Protein AF-A0A3C0NUZ1-F1 (afdb_monomer)

Sequence (82 aa):
LGKPPKMTRDVKSVQKNLPAFDTNNIDLKEAASRVLRLPGVADKTFLITIGDRSVTGLIARDQMVGPWQVPVADVAVTCAGF

Mean predicted aligned error: 5.89 Å

pLDDT: mean 94.98, std 6.8, range [49.28, 98.56]

Solvent-accessible surface area (backbone atoms only — not comparable to full-atom values): 5839 Å² total; per-residue (Å²): 139,82,80,80,82,84,88,83,83,89,82,80,92,78,90,81,92,72,80,81,87,86,60,91,85,65,52,67,70,58,48,53,57,51,49,56,64,33,78,92,65,28,90,49,56,84,73,53,72,80,49,90,81,51,85,89,75,39,63,76,34,56,48,55,39,72,99,80,53,44,69,72,47,94,62,76,42,67,57,97,72,134

Secondary structure (DSSP, 8-state):
-PPPPPPP----------PPPP-TT--HHHHHHHHHHSTTTS--HHHHTTS-S-TTS-EEE-SEETTTTEE--S--EE-S--

Nearest PDB structures (foldseek):
  6lym-assembly1_A  TM=9.124E-01  e=2.014E-04  Salmonella enterica subsp. enterica serovar Typhimurium str. LT2

Structure (mmCIF, N/CA/C/O backbone):
data_AF-A0A3C0NUZ1-F1
#
_entry.id   AF-A0A3C0NUZ1-F1
#
loop_
_atom_site.group_PDB
_atom_site.id
_atom_site.type_symbol
_atom_site.label_atom_id
_atom_site.label_alt_id
_atom_site.label_comp_id
_atom_site.label_asym_id
_atom_site.label_entity_id
_atom_site.label_seq_id
_atom_site.pdbx_PDB_ins_code
_atom_site.Cartn_x
_atom_site.Cartn_y
_atom_site.Cartn_z
_atom_site.occupancy
_atom_site.B_iso_or_equiv
_atom_site.auth_seq_id
_atom_site.auth_comp_id
_atom_site.auth_asym_id
_atom_site.auth_atom_id
_atom_site.pdbx_PDB_model_num
ATOM 1 N N . LEU A 1 1 ? 35.937 28.657 12.763 1.00 49.28 1 LEU A N 1
ATOM 2 C CA . LEU A 1 1 ? 34.460 28.662 12.893 1.00 49.28 1 LEU A CA 1
ATOM 3 C C . LEU A 1 1 ? 34.020 27.247 13.272 1.00 49.28 1 LEU A C 1
ATOM 5 O O . LEU A 1 1 ? 34.152 26.346 12.454 1.00 49.28 1 LEU A O 1
ATOM 9 N N . GLY A 1 2 ? 33.679 27.023 14.546 1.00 79.88 2 GLY A N 1
ATOM 10 C CA . GLY A 1 2 ? 33.460 25.688 15.124 1.00 79.88 2 GLY A CA 1
ATOM 11 C C . GLY A 1 2 ? 32.029 25.176 14.944 1.00 79.88 2 GLY A C 1
ATOM 12 O O . GLY A 1 2 ? 31.088 25.965 14.916 1.00 79.88 2 GLY A O 1
ATOM 13 N N . LYS A 1 3 ? 31.867 23.853 14.815 1.00 75.25 3 LYS A N 1
ATOM 14 C CA . LYS A 1 3 ? 30.549 23.205 14.739 1.00 75.25 3 LYS A CA 1
ATOM 15 C C . LYS A 1 3 ? 29.828 23.298 16.095 1.00 75.25 3 LYS A C 1
ATOM 17 O O . LYS A 1 3 ? 30.491 23.151 17.123 1.00 75.25 3 LYS A O 1
ATOM 22 N N . PRO A 1 4 ? 28.500 23.502 16.111 1.00 85.81 4 PRO A N 1
ATOM 23 C CA . PRO A 1 4 ? 27.725 23.535 17.346 1.00 85.81 4 PRO A CA 1
ATOM 24 C C . PRO A 1 4 ? 27.785 22.186 18.090 1.00 85.81 4 PRO A C 1
ATOM 26 O O . PRO A 1 4 ? 27.964 21.139 17.456 1.00 85.81 4 PRO A O 1
ATOM 29 N N . PRO A 1 5 ? 27.651 22.195 19.430 1.00 89.00 5 PRO A N 1
ATOM 30 C CA . PRO A 1 5 ? 27.710 20.988 20.247 1.00 89.00 5 PRO A CA 1
ATOM 31 C C . PRO A 1 5 ? 26.595 19.999 19.882 1.00 89.00 5 PRO A C 1
ATOM 33 O O . PRO A 1 5 ? 25.493 20.386 19.488 1.00 89.00 5 PRO A O 1
ATOM 36 N N . LYS A 1 6 ? 26.886 18.698 20.015 1.00 88.56 6 LYS A N 1
ATOM 37 C CA . LYS A 1 6 ? 25.907 17.633 19.761 1.00 88.56 6 LYS A CA 1
ATOM 38 C C . LYS A 1 6 ? 24.776 17.704 20.790 1.00 88.56 6 LYS A C 1
ATOM 40 O O . LYS A 1 6 ? 25.027 17.809 21.985 1.00 88.56 6 LYS A O 1
ATOM 45 N N . MET A 1 7 ? 23.537 17.599 20.315 1.00 92.69 7 MET A N 1
ATOM 46 C CA . MET A 1 7 ? 22.352 17.498 21.167 1.00 92.69 7 MET A CA 1
ATOM 47 C C . MET A 1 7 ? 22.334 16.147 21.892 1.00 92.69 7 MET A C 1
ATOM 49 O O . MET A 1 7 ? 22.313 15.102 21.242 1.00 92.69 7 MET A O 1
ATOM 53 N N . THR A 1 8 ? 22.261 16.178 23.222 1.00 93.50 8 THR A N 1
ATOM 54 C CA . THR A 1 8 ? 21.943 15.007 24.048 1.00 93.50 8 THR A CA 1
ATOM 55 C C . THR A 1 8 ? 20.448 15.011 24.345 1.00 93.50 8 THR A C 1
ATOM 57 O O . THR A 1 8 ? 19.911 16.018 24.803 1.00 93.50 8 THR A O 1
ATOM 60 N N . ARG A 1 9 ? 19.765 13.896 24.068 1.00 94.25 9 ARG A N 1
ATOM 61 C CA . ARG A 1 9 ? 18.359 13.691 24.435 1.00 94.25 9 ARG A CA 1
ATOM 62 C C . ARG A 1 9 ? 18.293 12.707 25.595 1.00 94.25 9 ARG A C 1
ATOM 64 O O . ARG A 1 9 ? 18.624 11.543 25.408 1.00 94.25 9 ARG A O 1
ATOM 71 N N . ASP A 1 10 ? 17.855 13.182 26.753 1.00 93.56 10 ASP A N 1
ATOM 72 C CA . ASP A 1 10 ? 17.461 12.330 27.875 1.00 93.56 10 ASP A CA 1
ATOM 73 C C . ASP A 1 10 ? 15.938 12.154 27.828 1.00 93.56 10 ASP A C 1
ATOM 75 O O . ASP A 1 10 ? 15.185 13.120 27.964 1.00 93.56 10 ASP A O 1
ATOM 79 N N . VAL A 1 11 ? 15.483 10.939 27.522 1.00 95.56 11 VAL A N 1
ATOM 80 C CA . VAL A 1 11 ? 14.064 10.612 27.328 1.00 95.56 11 VAL A CA 1
ATOM 81 C C . VAL A 1 11 ? 13.729 9.290 28.003 1.00 95.56 11 VAL A C 1
ATOM 83 O O . VAL A 1 11 ? 14.558 8.385 28.084 1.00 95.56 11 VAL A O 1
ATOM 86 N N . LYS A 1 12 ? 12.478 9.157 28.453 1.00 95.75 12 LYS A N 1
ATOM 87 C CA . LYS A 1 12 ? 11.954 7.937 29.078 1.00 95.75 12 LYS A CA 1
ATOM 88 C C . LYS A 1 12 ? 10.809 7.365 28.252 1.00 95.75 12 LYS A C 1
ATOM 90 O O . LYS A 1 12 ? 9.986 8.111 27.726 1.00 95.75 12 LYS A O 1
ATOM 95 N N . SER A 1 13 ? 10.757 6.037 28.160 1.00 94.38 13 SER A N 1
ATOM 96 C CA . SER A 1 13 ? 9.630 5.334 27.546 1.00 94.38 13 SER A CA 1
ATOM 97 C C . SER A 1 13 ? 8.401 5.408 28.451 1.00 94.38 13 SER A C 1
ATOM 99 O O . SER A 1 13 ? 8.520 5.324 29.673 1.00 94.38 13 SER A O 1
ATOM 101 N N . VAL A 1 14 ? 7.221 5.547 27.849 1.00 96.12 14 VAL A N 1
ATOM 102 C CA . VAL A 1 14 ? 5.935 5.585 28.552 1.00 96.12 14 VAL A CA 1
ATOM 103 C C . VAL A 1 14 ? 5.057 4.465 28.014 1.00 96.12 14 VAL A C 1
ATOM 105 O O . VAL A 1 14 ? 4.866 4.355 26.801 1.00 96.12 14 VAL A O 1
ATOM 108 N N . GLN A 1 15 ? 4.500 3.650 28.911 1.00 95.31 15 GLN A N 1
ATOM 109 C CA . GLN A 1 15 ? 3.505 2.652 28.531 1.00 95.31 15 GLN A CA 1
ATOM 110 C C . GLN A 1 15 ? 2.123 3.289 28.400 1.00 95.31 15 GLN A C 1
ATOM 112 O O . GLN A 1 15 ? 1.689 4.053 29.260 1.00 95.31 15 GLN A O 1
ATOM 117 N N . LYS A 1 16 ? 1.429 2.961 27.309 1.00 94.19 16 LYS A N 1
ATOM 118 C CA . LYS A 1 16 ? 0.056 3.401 27.062 1.00 94.19 16 LYS A CA 1
ATOM 119 C C . LYS A 1 16 ? -0.902 2.301 27.504 1.00 94.19 16 LYS A C 1
ATOM 121 O O . LYS A 1 16 ? -0.773 1.173 27.042 1.00 94.19 16 LYS A O 1
ATOM 126 N N . ASN A 1 17 ? -1.875 2.643 28.345 1.00 94.06 17 ASN A N 1
ATOM 127 C CA . ASN A 1 17 ? -3.016 1.772 28.610 1.00 94.06 17 ASN A CA 1
ATOM 128 C C . ASN A 1 17 ? -4.097 2.065 27.562 1.00 94.06 17 ASN A C 1
ATOM 130 O O . ASN A 1 17 ? -4.688 3.145 27.577 1.00 94.06 17 ASN A O 1
ATOM 134 N N . LEU A 1 18 ? -4.293 1.149 26.614 1.00 94.50 18 LEU A N 1
ATOM 135 C CA . LEU A 1 18 ? -5.268 1.289 25.533 1.00 94.50 18 LEU A CA 1
ATOM 136 C C . LEU A 1 18 ? -6.454 0.354 25.799 1.00 94.50 18 LEU A C 1
ATOM 138 O O . LEU A 1 18 ? -6.235 -0.774 26.242 1.00 94.50 18 LEU A O 1
ATOM 142 N N . PRO A 1 19 ? -7.697 0.790 25.531 1.00 93.31 19 PRO A N 1
ATOM 143 C CA . PRO A 1 19 ? -8.849 -0.094 25.638 1.00 93.31 19 PRO A CA 1
ATOM 144 C C . PRO A 1 19 ? -8.746 -1.242 24.626 1.00 93.31 19 PRO A C 1
ATOM 146 O O . PRO A 1 19 ? -8.135 -1.101 23.563 1.00 93.31 19 PRO A O 1
ATOM 149 N N . ALA A 1 20 ? -9.375 -2.372 24.951 1.00 93.25 20 ALA A N 1
ATOM 150 C CA . ALA A 1 20 ? -9.531 -3.468 24.005 1.00 93.25 20 ALA A CA 1
ATOM 151 C C . ALA A 1 20 ? -10.354 -3.012 22.789 1.00 93.25 20 ALA A C 1
ATOM 153 O O . ALA A 1 20 ? -11.249 -2.173 22.904 1.00 93.25 20 ALA A O 1
ATOM 154 N N . PHE A 1 21 ? -10.045 -3.570 21.621 1.00 93.62 21 PHE A N 1
ATOM 155 C CA . PHE A 1 21 ? -10.796 -3.292 20.404 1.00 93.62 21 PHE A CA 1
ATOM 156 C C . PHE A 1 21 ? -12.176 -3.956 20.472 1.00 93.62 21 PHE A C 1
ATOM 158 O O . PHE A 1 21 ? -12.269 -5.180 20.569 1.00 93.62 21 PHE A O 1
ATOM 165 N N . ASP A 1 22 ? -13.238 -3.150 20.434 1.00 94.19 22 ASP A N 1
ATOM 166 C CA . ASP A 1 22 ? -14.617 -3.638 20.452 1.00 94.19 22 ASP A CA 1
ATOM 167 C C . ASP A 1 22 ? -15.086 -4.006 19.039 1.00 94.19 22 ASP A C 1
ATOM 169 O O . ASP A 1 22 ? -14.980 -3.215 18.101 1.00 94.19 22 ASP A O 1
ATOM 173 N N . THR A 1 23 ? -15.618 -5.218 18.901 1.00 94.06 23 THR A N 1
ATOM 174 C CA . THR A 1 23 ? -16.075 -5.790 17.627 1.00 94.06 23 THR A CA 1
ATOM 175 C C . THR A 1 23 ? -17.581 -6.031 17.577 1.00 94.06 23 THR A C 1
ATOM 177 O O . THR A 1 23 ? -18.097 -6.366 16.512 1.00 94.06 23 THR A O 1
ATOM 180 N N . ASN A 1 24 ? -18.304 -5.819 18.683 1.00 93.25 24 ASN A N 1
ATOM 181 C CA . ASN A 1 24 ? -19.700 -6.246 18.825 1.00 93.25 24 ASN A CA 1
ATOM 182 C C . ASN A 1 24 ? -20.654 -5.616 17.792 1.00 93.25 24 ASN A C 1
ATOM 184 O O . ASN A 1 24 ? -21.631 -6.247 17.406 1.00 93.25 24 ASN A O 1
ATOM 188 N N . ASN A 1 25 ? -20.356 -4.402 17.316 1.00 92.50 25 ASN A N 1
ATOM 189 C CA . ASN A 1 25 ? -21.192 -3.649 16.370 1.00 92.50 25 ASN A CA 1
ATOM 190 C C . ASN A 1 25 ? -20.561 -3.498 14.973 1.00 92.50 25 ASN A C 1
ATOM 192 O O . ASN A 1 25 ? -20.881 -2.553 14.250 1.00 92.50 25 ASN A O 1
ATOM 196 N N . ILE A 1 26 ? -19.636 -4.380 14.587 1.00 95.44 26 ILE A N 1
ATOM 197 C CA . ILE A 1 26 ? -19.004 -4.323 13.264 1.00 95.44 26 ILE A CA 1
ATOM 198 C C . ILE A 1 26 ? -19.786 -5.192 12.277 1.00 95.44 26 ILE A C 1
ATOM 200 O O . ILE A 1 26 ? -19.713 -6.418 12.323 1.00 95.44 26 ILE A O 1
ATOM 204 N N . ASP A 1 27 ? -20.474 -4.557 11.326 1.00 96.44 27 ASP A N 1
ATOM 205 C CA . ASP A 1 27 ? -20.958 -5.250 10.131 1.00 96.44 27 ASP A CA 1
ATOM 206 C C . ASP A 1 27 ? -19.799 -5.479 9.148 1.00 96.44 27 ASP A C 1
ATOM 208 O O . ASP A 1 27 ? -19.077 -4.548 8.784 1.00 96.44 27 ASP A O 1
ATOM 212 N N . LEU A 1 28 ? -19.615 -6.720 8.690 1.00 96.12 28 LEU A N 1
ATOM 213 C CA . LEU A 1 28 ? -18.483 -7.084 7.828 1.00 96.12 28 LEU A CA 1
ATOM 214 C C . LEU A 1 28 ? -18.537 -6.398 6.460 1.00 96.12 28 LEU A C 1
ATOM 216 O O . LEU A 1 28 ? -17.497 -6.013 5.920 1.00 96.12 28 LEU A O 1
ATOM 220 N N . LYS A 1 29 ? -19.735 -6.235 5.891 1.00 97.56 29 LYS A N 1
ATOM 221 C CA . LYS A 1 29 ? -19.900 -5.613 4.573 1.00 97.56 29 LYS A CA 1
ATOM 222 C C . LYS A 1 29 ? -19.597 -4.119 4.649 1.00 97.56 29 LYS A C 1
ATOM 224 O O . LYS A 1 29 ? -18.888 -3.583 3.793 1.00 97.56 29 LYS A O 1
ATOM 229 N N . GLU A 1 30 ? -20.083 -3.460 5.693 1.00 97.06 30 GLU A N 1
ATOM 230 C CA . GLU A 1 30 ? -19.752 -2.075 5.986 1.00 97.06 30 GLU A CA 1
ATOM 231 C C . GLU A 1 30 ? -18.254 -1.902 6.267 1.00 97.06 30 GLU A C 1
ATOM 233 O O . GLU A 1 30 ? -17.622 -1.012 5.693 1.00 97.06 30 GLU A O 1
ATOM 238 N N . ALA A 1 31 ? -17.664 -2.769 7.090 1.00 97.31 31 ALA A N 1
ATOM 239 C CA . ALA A 1 31 ? -16.244 -2.728 7.416 1.00 97.31 31 ALA A CA 1
ATOM 240 C C . ALA A 1 31 ? -15.376 -2.841 6.159 1.00 97.31 31 ALA A C 1
ATOM 242 O O . ALA A 1 31 ? -14.505 -1.997 5.948 1.00 97.31 31 ALA A O 1
ATOM 243 N N . ALA A 1 32 ? -15.659 -3.804 5.276 1.00 98.06 32 ALA A N 1
ATOM 244 C CA . ALA A 1 32 ? -14.965 -3.932 3.998 1.00 98.06 32 ALA A CA 1
ATOM 245 C C . ALA A 1 32 ? -15.119 -2.663 3.142 1.00 98.06 32 ALA A C 1
ATOM 247 O O . ALA A 1 32 ? -14.132 -2.150 2.611 1.00 98.06 32 ALA A O 1
ATOM 248 N N . SER A 1 33 ? -16.329 -2.093 3.069 1.00 98.12 33 SER A N 1
ATOM 249 C CA . SER A 1 33 ? -16.553 -0.837 2.345 1.00 98.12 33 SER A CA 1
ATOM 250 C C . SER A 1 33 ? -15.779 0.341 2.945 1.00 98.12 33 SER A C 1
ATOM 252 O O . SER A 1 33 ? -15.343 1.211 2.190 1.00 98.12 33 SER A O 1
ATOM 254 N N . ARG A 1 34 ? -15.632 0.415 4.271 1.00 97.69 34 ARG A N 1
ATOM 255 C CA . ARG A 1 34 ? -14.867 1.471 4.951 1.00 97.69 34 ARG A CA 1
ATOM 256 C C . ARG A 1 34 ? -13.369 1.293 4.715 1.00 97.69 34 ARG A C 1
ATOM 258 O O . ARG A 1 34 ? -12.697 2.254 4.350 1.00 97.69 34 ARG A O 1
ATOM 265 N N . VAL A 1 35 ? -12.866 0.068 4.860 1.00 98.06 35 VAL A N 1
ATOM 266 C CA . VAL A 1 35 ? -11.450 -0.272 4.665 1.00 98.06 35 VAL A CA 1
ATOM 267 C C . VAL A 1 35 ? -11.012 0.021 3.231 1.00 98.06 35 VAL A C 1
ATOM 269 O O . VAL A 1 35 ? -10.008 0.696 3.043 1.00 98.06 35 VAL A O 1
ATOM 272 N N . LEU A 1 36 ? -11.790 -0.375 2.219 1.00 98.25 36 LEU A N 1
ATOM 273 C CA . LEU A 1 36 ? -11.447 -0.117 0.813 1.00 98.25 36 LEU A CA 1
ATOM 274 C C . LEU A 1 36 ? -11.499 1.371 0.422 1.00 98.25 36 LEU A C 1
ATOM 276 O O . LEU A 1 36 ? -10.898 1.762 -0.575 1.00 98.25 36 LEU A O 1
ATOM 280 N N . ARG A 1 37 ? -12.189 2.213 1.203 1.00 97.81 37 ARG A N 1
ATOM 281 C CA . ARG A 1 37 ? -12.231 3.67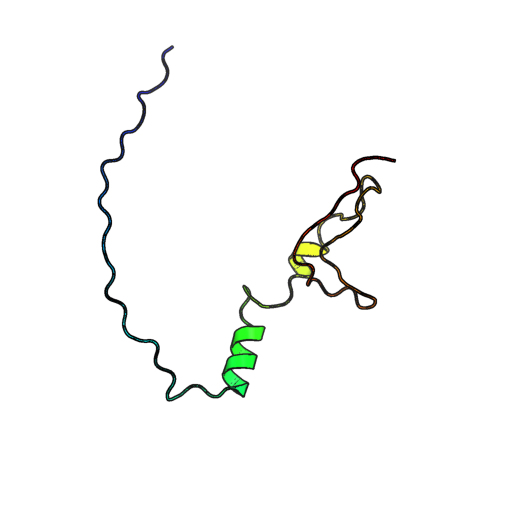6 1.014 1.00 97.81 37 ARG A CA 1
ATOM 282 C C . ARG A 1 37 ? -11.166 4.420 1.817 1.00 97.81 37 ARG A C 1
ATOM 284 O O . ARG A 1 37 ? -10.960 5.608 1.584 1.00 97.81 37 ARG A O 1
ATOM 291 N N . LEU A 1 38 ? -10.502 3.757 2.763 1.00 98.50 38 LEU A N 1
ATOM 292 C CA . LEU A 1 38 ? -9.434 4.362 3.546 1.00 98.50 38 LEU A CA 1
ATOM 293 C C . LEU A 1 38 ? -8.260 4.689 2.610 1.00 98.50 38 LEU A C 1
ATOM 295 O O . LEU A 1 38 ? -7.722 3.763 2.004 1.00 98.50 38 LEU A O 1
ATOM 299 N N . PRO A 1 39 ? -7.786 5.946 2.517 1.00 98.25 39 PRO A N 1
ATOM 300 C CA . PRO A 1 39 ? -6.722 6.311 1.579 1.00 98.25 39 PRO A CA 1
ATOM 301 C C . PRO A 1 39 ? -5.435 5.492 1.728 1.00 98.25 39 PRO A C 1
ATOM 303 O O . PRO A 1 39 ? -4.755 5.250 0.738 1.00 98.25 39 PRO A O 1
ATOM 306 N N . GLY A 1 40 ? -5.119 5.007 2.936 1.00 98.12 40 GLY A N 1
ATOM 307 C CA . GLY A 1 40 ? -3.989 4.101 3.172 1.00 98.12 40 GLY A CA 1
ATOM 308 C C . GLY A 1 40 ? -4.106 2.760 2.435 1.00 98.12 40 GLY A C 1
ATOM 309 O O . GLY A 1 40 ? -3.099 2.233 1.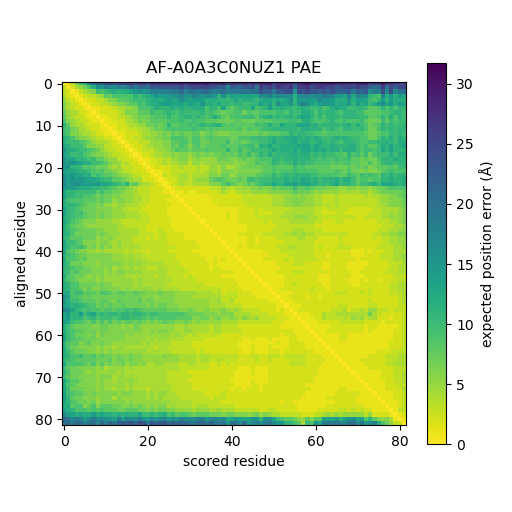977 1.00 98.12 40 GLY A O 1
ATOM 310 N N . VAL A 1 41 ? -5.327 2.269 2.212 1.00 98.44 41 VAL A N 1
ATOM 311 C CA . VAL A 1 41 ? -5.627 0.969 1.584 1.00 98.44 41 VAL A CA 1
ATOM 312 C C . VAL A 1 41 ? -6.078 1.112 0.131 1.00 98.44 41 VAL A C 1
ATOM 314 O O . VAL A 1 41 ? -5.723 0.279 -0.692 1.00 98.44 41 VAL A O 1
ATOM 317 N N . ALA A 1 42 ? -6.825 2.172 -0.186 1.00 98.38 42 ALA A N 1
ATOM 318 C CA . ALA A 1 42 ? -7.421 2.406 -1.499 1.00 98.38 42 ALA A CA 1
ATOM 319 C C . ALA A 1 42 ? -6.394 2.425 -2.648 1.00 98.38 42 ALA A C 1
ATOM 321 O O . ALA A 1 42 ? -5.188 2.548 -2.432 1.00 98.38 42 ALA A O 1
ATOM 322 N N . ASP A 1 43 ? -6.885 2.354 -3.881 1.00 98.00 43 ASP A N 1
ATOM 323 C CA . ASP A 1 43 ? -6.060 2.403 -5.086 1.00 98.00 43 ASP A CA 1
ATOM 324 C C . ASP A 1 43 ? -5.133 3.641 -5.133 1.00 98.00 43 ASP A C 1
ATOM 326 O O . ASP A 1 43 ? -5.494 4.741 -4.701 1.00 98.00 43 ASP A O 1
ATOM 330 N N . LYS A 1 44 ? -3.904 3.444 -5.627 1.00 98.38 44 LYS A N 1
ATOM 331 C CA . LYS A 1 44 ? -2.838 4.460 -5.641 1.00 98.38 44 LYS A CA 1
ATOM 332 C C . LYS A 1 44 ? -2.470 4.945 -7.046 1.00 98.38 44 LYS A C 1
ATOM 334 O O . LYS A 1 44 ? -1.432 5.594 -7.192 1.00 98.38 44 LYS A O 1
ATOM 339 N N . THR A 1 45 ? -3.292 4.698 -8.071 1.00 98.25 45 THR A N 1
ATOM 340 C CA . THR A 1 45 ? -3.028 5.121 -9.458 1.00 98.25 45 THR A CA 1
ATOM 341 C C . THR A 1 45 ? -2.648 6.601 -9.537 1.00 98.25 45 THR A C 1
ATOM 343 O O . THR A 1 45 ? -1.665 6.925 -10.198 1.00 98.25 45 THR A O 1
ATOM 346 N N . PHE A 1 46 ? -3.324 7.484 -8.788 1.00 97.75 46 PHE A N 1
ATOM 347 C CA . PHE A 1 46 ? -3.048 8.930 -8.804 1.00 97.75 46 PHE A CA 1
ATOM 348 C C . PHE A 1 46 ? -1.623 9.316 -8.361 1.00 97.75 46 PHE A C 1
ATOM 350 O O . PHE A 1 46 ? -1.127 10.363 -8.768 1.00 97.75 46 PHE A O 1
ATOM 357 N N . LEU A 1 47 ? -0.958 8.489 -7.545 1.00 98.31 47 LEU A N 1
ATOM 358 C CA . LEU A 1 47 ? 0.439 8.689 -7.138 1.00 98.31 47 LEU A CA 1
ATOM 359 C C . LEU A 1 47 ? 1.427 8.052 -8.119 1.00 98.31 47 LEU A C 1
ATOM 361 O O . LEU A 1 47 ? 2.578 8.470 -8.193 1.00 98.31 47 LEU A O 1
A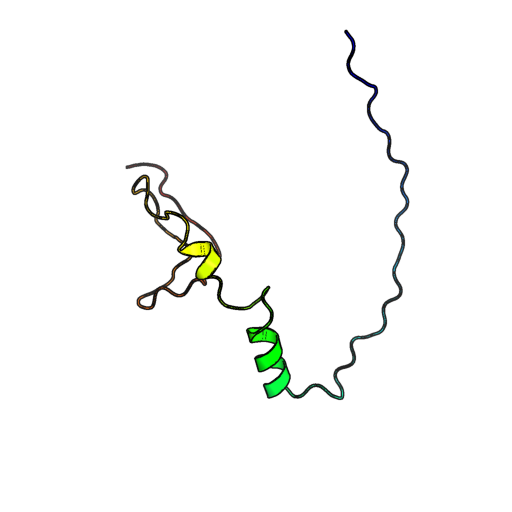TOM 365 N N . ILE A 1 48 ? 0.997 7.017 -8.838 1.00 97.94 48 ILE A N 1
ATOM 366 C CA . ILE A 1 48 ? 1.880 6.152 -9.625 1.00 97.94 48 ILE A CA 1
ATOM 367 C C . ILE A 1 48 ? 1.994 6.648 -11.064 1.00 97.94 48 ILE A C 1
ATOM 369 O O . ILE A 1 48 ? 3.092 6.674 -11.617 1.00 97.94 48 ILE A O 1
ATOM 373 N N . THR A 1 49 ? 0.886 7.066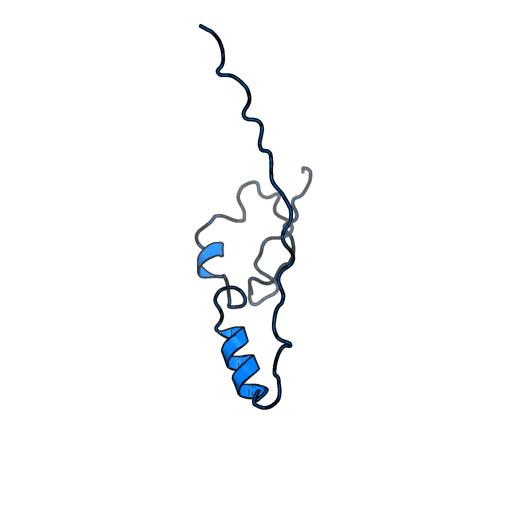 -11.681 1.00 97.88 49 THR A N 1
ATOM 374 C CA . THR A 1 49 ? 0.865 7.429 -13.108 1.00 97.88 49 THR A CA 1
ATOM 375 C C . THR A 1 49 ? 1.454 8.798 -13.407 1.00 97.88 49 THR A C 1
ATOM 377 O O . THR A 1 49 ? 1.750 9.083 -14.561 1.00 97.88 49 THR A O 1
ATOM 380 N N . ILE A 1 50 ? 1.629 9.639 -12.389 1.00 98.19 50 ILE A N 1
ATOM 381 C CA . ILE A 1 50 ? 2.221 10.975 -12.531 1.00 98.19 50 ILE A CA 1
ATOM 382 C C . ILE A 1 50 ? 3.748 10.941 -12.700 1.00 98.19 50 ILE A C 1
ATOM 384 O O . ILE A 1 50 ? 4.329 11.936 -13.122 1.00 98.19 50 ILE A O 1
ATOM 388 N N . GLY A 1 51 ? 4.395 9.819 -12.364 1.00 97.50 51 GLY A N 1
ATOM 389 C CA . GLY A 1 51 ? 5.834 9.614 -12.514 1.00 97.50 51 GLY A CA 1
ATOM 390 C C . GLY A 1 51 ? 6.163 8.639 -13.642 1.00 97.50 51 GLY A C 1
ATOM 391 O O . GLY A 1 51 ? 5.422 7.681 -13.884 1.00 97.50 51 GLY A O 1
ATOM 392 N N . ASP A 1 52 ? 7.296 8.868 -14.308 1.00 97.88 52 ASP A N 1
ATOM 393 C CA . ASP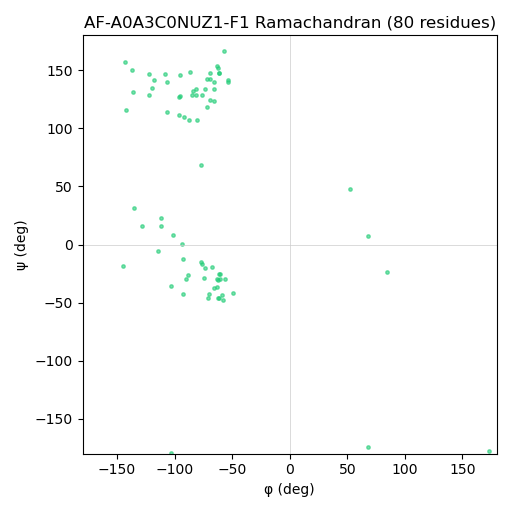 A 1 52 ? 7.847 7.914 -15.269 1.00 97.88 52 ASP A CA 1
ATOM 394 C C . ASP A 1 52 ? 8.281 6.615 -14.565 1.00 97.88 52 ASP A C 1
ATOM 396 O O . ASP A 1 52 ? 8.817 6.640 -13.455 1.00 97.88 52 ASP A O 1
ATOM 400 N N . ARG A 1 53 ? 8.019 5.474 -15.214 1.00 97.06 53 ARG A N 1
ATOM 401 C CA . ARG A 1 53 ? 8.329 4.123 -14.713 1.00 97.06 53 ARG A CA 1
ATOM 402 C C . ARG A 1 53 ? 8.948 3.240 -15.795 1.00 97.06 53 ARG A C 1
ATOM 404 O O . ARG A 1 53 ? 8.707 2.036 -15.830 1.00 97.06 53 ARG A O 1
ATOM 411 N N . SER A 1 54 ? 9.701 3.832 -16.716 1.00 95.44 54 SER A N 1
ATOM 412 C CA . SER A 1 54 ? 10.309 3.089 -17.829 1.00 95.44 54 SER A CA 1
ATOM 413 C C . SER A 1 54 ? 11.681 3.605 -18.250 1.00 95.44 54 SER A C 1
ATOM 415 O O . SER A 1 54 ? 12.448 2.870 -18.877 1.00 95.44 54 SER A O 1
ATOM 417 N N . VAL A 1 55 ? 12.024 4.841 -17.878 1.00 94.00 55 VAL A N 1
ATOM 418 C CA . VAL A 1 55 ? 13.317 5.455 -18.159 1.00 94.00 55 VAL A CA 1
ATOM 419 C C . VAL A 1 55 ? 14.436 4.540 -17.661 1.00 94.00 55 VAL A C 1
ATOM 421 O O . VAL A 1 55 ? 14.319 3.924 -16.604 1.00 94.00 55 VAL A O 1
ATOM 424 N N . THR A 1 56 ? 15.509 4.439 -18.453 1.00 94.88 56 THR A N 1
ATOM 425 C CA . THR A 1 56 ? 16.614 3.449 -18.408 1.00 94.88 56 THR A CA 1
ATOM 426 C C . THR A 1 56 ? 16.370 2.122 -19.128 1.00 94.88 56 THR A C 1
ATOM 428 O O . THR A 1 56 ? 17.346 1.491 -19.517 1.00 94.88 56 THR A O 1
ATOM 431 N N . GLY A 1 57 ? 15.124 1.686 -19.343 1.00 95.38 57 GLY A N 1
ATOM 432 C CA . GLY A 1 57 ? 14.842 0.389 -19.978 1.00 95.38 57 GLY A CA 1
ATOM 433 C C . GLY A 1 57 ? 15.236 -0.837 -19.138 1.00 95.38 57 GLY A C 1
ATOM 434 O O . GLY A 1 57 ? 15.151 -1.960 -19.623 1.00 95.38 57 GLY A O 1
ATOM 435 N N . LEU A 1 58 ? 15.646 -0.636 -17.880 1.00 97.50 58 LEU A N 1
ATOM 436 C CA . LEU A 1 58 ? 16.062 -1.693 -16.950 1.00 97.50 58 LEU A CA 1
ATOM 437 C C . LEU A 1 58 ? 14.966 -2.058 -15.936 1.00 97.50 58 LEU A C 1
ATOM 439 O O . LEU A 1 58 ? 15.226 -2.798 -14.989 1.00 97.50 58 LEU A O 1
ATOM 443 N N . ILE A 1 59 ? 13.74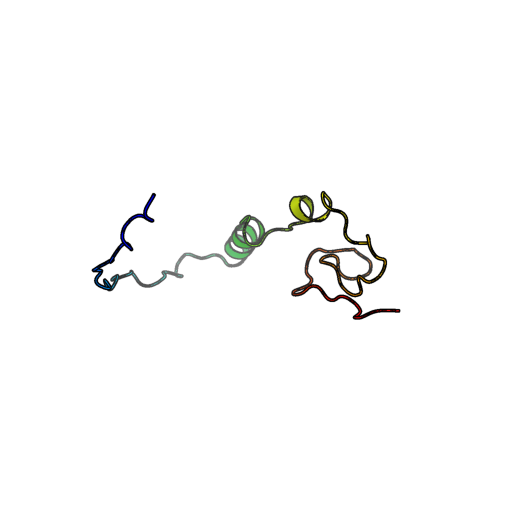9 -1.528 -16.091 1.00 97.06 59 ILE A N 1
ATOM 444 C CA . ILE A 1 59 ? 12.644 -1.776 -15.159 1.00 97.06 59 ILE A CA 1
ATOM 445 C C . ILE A 1 59 ? 12.003 -3.127 -15.481 1.00 97.06 59 ILE A C 1
ATOM 447 O O . ILE A 1 59 ? 11.295 -3.269 -16.473 1.00 97.06 59 ILE A O 1
ATOM 451 N N . ALA A 1 60 ? 12.249 -4.116 -14.621 1.00 97.12 60 ALA A N 1
ATOM 452 C CA . ALA A 1 60 ? 11.668 -5.453 -14.731 1.00 97.12 60 ALA A CA 1
ATOM 453 C C . ALA A 1 60 ? 10.327 -5.565 -13.984 1.00 97.12 60 ALA A C 1
ATOM 455 O O . ALA A 1 60 ? 9.457 -6.348 -14.371 1.00 97.12 60 ALA A O 1
ATOM 456 N N . ARG A 1 61 ? 10.143 -4.784 -12.908 1.00 97.69 61 ARG A N 1
ATOM 457 C CA . ARG A 1 61 ? 8.900 -4.738 -12.128 1.00 97.69 61 ARG A CA 1
ATOM 458 C C . ARG A 1 61 ? 8.596 -3.317 -11.662 1.00 97.69 61 ARG A C 1
ATOM 460 O O . ARG A 1 61 ? 9.332 -2.776 -10.838 1.00 97.69 61 ARG A O 1
ATOM 467 N N . ASP A 1 62 ? 7.492 -2.759 -12.154 1.00 98.19 62 ASP A N 1
ATOM 468 C CA . ASP A 1 62 ? 6.875 -1.544 -11.624 1.00 98.19 62 ASP A CA 1
ATOM 469 C C . ASP A 1 62 ? 5.634 -1.876 -10.774 1.00 98.19 62 ASP A C 1
ATOM 471 O O . ASP A 1 62 ? 5.262 -3.039 -10.578 1.00 98.19 62 ASP A O 1
ATOM 475 N N . GLN A 1 63 ? 4.996 -0.830 -10.252 1.00 98.50 63 GLN A N 1
ATOM 476 C CA . GLN A 1 63 ? 3.831 -0.928 -9.379 1.00 98.50 63 GLN A CA 1
ATOM 477 C C . GLN A 1 63 ? 2.614 -1.562 -10.081 1.00 98.50 63 GLN A C 1
ATOM 479 O O . GLN A 1 63 ? 1.796 -2.191 -9.408 1.00 98.50 63 GLN A O 1
ATOM 484 N N . MET A 1 64 ? 2.481 -1.409 -11.407 1.00 98.38 64 MET A N 1
ATOM 485 C CA . MET A 1 64 ? 1.325 -1.864 -12.190 1.00 98.38 64 MET A CA 1
ATOM 486 C C . MET A 1 64 ? 1.425 -3.364 -12.515 1.00 98.38 64 MET A C 1
ATOM 488 O O . MET A 1 64 ? 2.450 -3.855 -12.992 1.00 98.38 64 MET A O 1
ATOM 492 N N . VAL A 1 65 ? 0.375 -4.136 -12.226 1.00 98.56 65 VAL A N 1
ATOM 493 C CA . VAL A 1 65 ? 0.396 -5.609 -12.297 1.00 98.56 65 VAL A CA 1
ATOM 494 C C . VAL A 1 65 ? -0.619 -6.148 -13.294 1.00 98.56 65 VAL A C 1
ATOM 496 O O . VAL A 1 65 ? -1.797 -5.786 -13.266 1.00 98.56 65 VAL A O 1
ATOM 499 N N . GLY A 1 66 ? -0.157 -7.105 -14.103 1.00 97.75 66 GLY A N 1
ATOM 500 C CA . GLY A 1 66 ? -0.991 -7.923 -14.974 1.00 97.75 66 GLY A CA 1
ATOM 501 C C 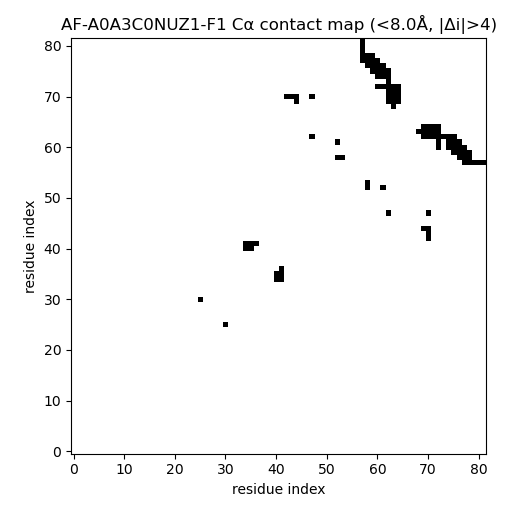. GLY A 1 66 ? -1.645 -7.149 -16.124 1.00 97.75 66 GLY A C 1
ATOM 502 O O . GLY A 1 66 ? -1.394 -5.963 -16.310 1.00 97.75 66 GLY A O 1
ATOM 503 N N . PRO A 1 67 ? -2.523 -7.811 -16.895 1.00 98.25 67 PRO A N 1
ATOM 504 C CA . PRO A 1 67 ? -3.131 -7.217 -18.089 1.00 98.25 67 PRO A CA 1
ATOM 505 C C . PRO A 1 67 ? -3.962 -5.953 -17.821 1.00 98.25 67 PRO A C 1
ATOM 507 O O . PRO A 1 67 ? -4.118 -5.121 -18.707 1.00 98.25 67 PRO A O 1
ATOM 510 N N . TRP A 1 68 ? -4.487 -5.805 -16.602 1.00 98.19 68 TRP A N 1
ATOM 511 C CA . TRP A 1 68 ? -5.308 -4.661 -16.191 1.00 98.19 68 TRP A CA 1
ATOM 512 C C . TRP A 1 68 ? -4.512 -3.533 -15.534 1.00 98.19 68 TRP A C 1
ATOM 514 O O . TRP A 1 68 ? -5.109 -2.528 -15.158 1.00 98.19 68 TRP A O 1
ATOM 524 N N . GLN A 1 69 ? -3.189 -3.683 -15.401 1.00 98.25 69 GLN A N 1
ATOM 525 C CA . GLN A 1 69 ? -2.300 -2.651 -14.871 1.00 98.25 69 GLN A CA 1
ATOM 526 C C . GLN A 1 69 ? -2.763 -2.109 -13.504 1.00 98.25 69 GLN A C 1
ATOM 528 O O . GLN A 1 69 ? -2.825 -0.903 -13.287 1.00 98.25 69 GLN A O 1
ATOM 533 N N . VAL A 1 70 ? -3.097 -3.002 -12.568 1.00 98.38 70 VAL A N 1
ATOM 534 C CA . VAL A 1 70 ? -3.570 -2.618 -11.225 1.00 98.38 70 VAL A CA 1
ATOM 535 C C . VAL A 1 70 ? -2.360 -2.347 -10.313 1.00 98.38 70 VAL A C 1
ATOM 537 O O . VAL A 1 70 ? -1.447 -3.177 -10.297 1.00 98.38 70 VAL A O 1
ATOM 540 N N . PRO A 1 71 ? -2.302 -1.230 -9.559 1.00 98.06 71 PRO A N 1
ATOM 541 C CA . PRO A 1 71 ? -1.131 -0.839 -8.768 1.00 98.06 71 PRO A CA 1
ATOM 542 C C . PRO A 1 71 ? -0.981 -1.637 -7.458 1.00 98.06 71 PRO A C 1
ATOM 544 O O . PRO A 1 71 ? -1.169 -1.102 -6.365 1.00 98.06 71 PRO A O 1
ATOM 547 N N . VAL A 1 72 ? -0.668 -2.930 -7.560 1.00 98.31 72 VAL A N 1
ATOM 548 C CA . VAL A 1 72 ? -0.627 -3.870 -6.419 1.00 98.31 72 VAL A CA 1
ATOM 549 C C . VAL A 1 72 ? 0.677 -4.667 -6.310 1.00 98.31 72 VAL A C 1
ATOM 551 O O . VAL A 1 72 ? 0.712 -5.678 -5.618 1.00 98.31 72 VAL A O 1
ATOM 554 N N . ALA A 1 73 ? 1.756 -4.266 -6.992 1.00 98.50 73 ALA A N 1
ATOM 555 C CA . ALA A 1 73 ? 3.054 -4.908 -6.771 1.00 98.50 73 ALA A CA 1
ATOM 556 C C . ALA A 1 73 ? 3.662 -4.488 -5.428 1.00 98.50 73 ALA A C 1
ATOM 558 O O . ALA A 1 73 ? 3.737 -3.300 -5.118 1.00 98.50 73 ALA A O 1
ATOM 559 N N . ASP A 1 74 ? 4.158 -5.473 -4.678 1.00 98.44 74 ASP A N 1
ATOM 560 C CA . ASP A 1 74 ? 4.732 -5.261 -3.345 1.00 98.44 74 ASP A CA 1
ATOM 561 C C . ASP A 1 74 ? 6.123 -4.612 -3.375 1.00 98.44 74 ASP A C 1
ATOM 563 O O . ASP A 1 74 ? 6.521 -3.928 -2.433 1.00 98.44 74 ASP A O 1
ATOM 567 N N . VAL A 1 75 ? 6.885 -4.836 -4.451 1.00 98.38 75 VAL A N 1
ATOM 568 C CA . VAL A 1 75 ? 8.270 -4.367 -4.599 1.00 98.38 75 VAL A CA 1
ATOM 569 C C . VAL A 1 75 ? 8.575 -3.946 -6.036 1.00 98.38 75 VAL A C 1
ATOM 571 O O . VAL A 1 75 ? 7.950 -4.422 -6.985 1.00 98.38 75 VAL A O 1
ATOM 574 N N . ALA A 1 76 ? 9.585 -3.087 -6.191 1.00 98.06 76 ALA A N 1
ATOM 575 C CA . ALA A 1 76 ? 10.180 -2.745 -7.481 1.00 98.06 76 ALA A CA 1
ATOM 576 C C . ALA A 1 76 ? 11.422 -3.609 -7.755 1.00 98.06 76 ALA A C 1
ATOM 578 O O . ALA A 1 76 ? 12.168 -3.936 -6.831 1.00 98.06 76 ALA A O 1
ATOM 579 N N . VAL A 1 77 ? 11.659 -3.954 -9.023 1.00 98.19 77 VAL A N 1
ATOM 580 C CA . VAL A 1 77 ? 12.816 -4.759 -9.455 1.00 98.19 77 VAL A CA 1
ATOM 581 C C . VAL A 1 77 ? 13.428 -4.147 -10.709 1.00 98.19 77 VAL A C 1
ATOM 583 O O . VAL A 1 77 ? 12.721 -3.871 -11.682 1.00 98.19 77 VAL A O 1
ATOM 586 N N . THR A 1 78 ? 14.749 -3.979 -10.702 1.00 98.06 78 THR A N 1
ATOM 587 C CA . THR A 1 78 ? 15.530 -3.502 -11.849 1.00 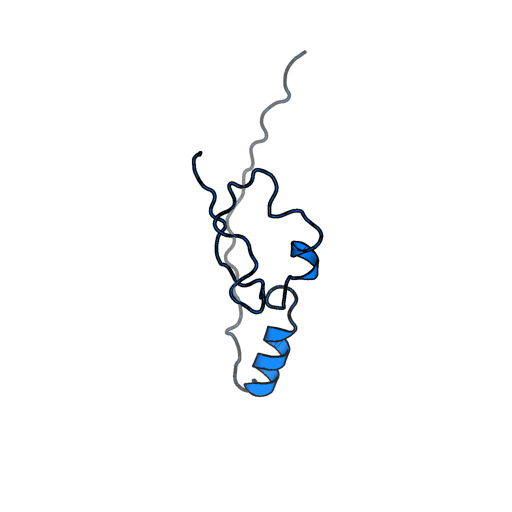98.06 78 THR A CA 1
ATOM 588 C C . THR A 1 78 ? 16.609 -4.506 -12.236 1.00 98.06 78 THR A C 1
ATOM 590 O O . THR A 1 78 ? 17.184 -5.176 -11.376 1.00 98.06 78 THR A O 1
ATOM 593 N N . CYS A 1 79 ? 16.912 -4.590 -13.528 1.00 97.75 79 CYS A N 1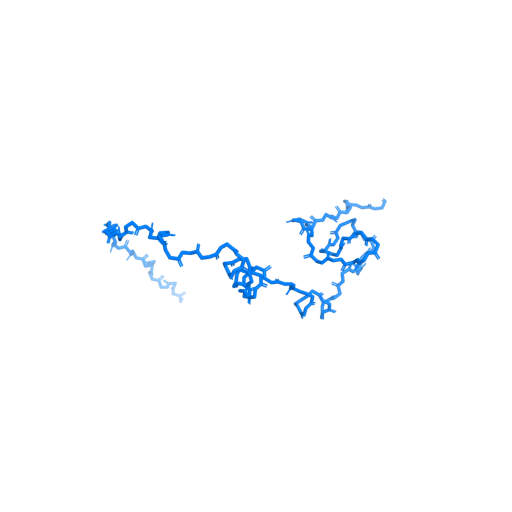
ATOM 594 C CA . CYS A 1 79 ? 18.042 -5.360 -14.038 1.00 97.75 79 CYS A CA 1
ATOM 595 C C . CYS A 1 79 ? 19.372 -4.700 -13.633 1.00 97.75 79 CYS A C 1
ATOM 597 O O . CYS A 1 79 ? 19.464 -3.476 -13.552 1.00 97.75 79 CYS A O 1
ATOM 599 N N . ALA A 1 80 ? 20.413 -5.506 -13.401 1.00 95.81 80 ALA A N 1
ATOM 600 C CA . ALA A 1 80 ? 21.743 -5.004 -13.036 1.00 95.81 80 ALA A CA 1
ATOM 601 C C . ALA A 1 80 ? 22.497 -4.354 -14.216 1.00 95.81 80 ALA A C 1
ATOM 603 O O . ALA A 1 80 ? 23.425 -3.579 -14.000 1.00 95.81 80 ALA A O 1
ATOM 604 N N . GLY A 1 81 ? 22.107 -4.671 -15.451 1.00 87.75 81 GLY A N 1
ATOM 605 C CA . GLY A 1 81 ? 22.723 -4.191 -16.684 1.00 87.75 81 GLY A CA 1
ATOM 606 C C . GLY A 1 81 ? 22.132 -4.899 -17.903 1.00 87.75 81 GLY A C 1
ATOM 607 O O . GLY A 1 81 ? 21.209 -5.705 -17.754 1.00 87.75 81 GLY A O 1
ATOM 608 N N . PHE A 1 82 ? 22.666 -4.570 -19.079 1.00 75.12 82 PHE A N 1
ATOM 609 C CA . PHE A 1 82 ? 22.354 -5.210 -20.361 1.00 75.12 82 PHE A CA 1
ATOM 610 C C . PHE A 1 82 ? 23.385 -6.289 -20.692 1.00 75.12 82 PHE A C 1
ATOM 612 O O . PHE A 1 82 ? 24.573 -6.067 -20.359 1.00 75.12 82 PHE A O 1
#

Radius of gyration: 22.7 Å; Cα contacts (8 Å, |Δi|>4): 52; chains: 1; bounding box: 56×37×49 Å

Foldseek 3Di:
DDDDDDDDDDDDDDDDDDDDDDDPPDDPVVVVVVQCPPPVNHFDCVVFVVDDQQPPVFWPDDQFDDPVGGRHDPDTDGDPHD